Protein AF-A0A3Q9S4V5-F1 (afdb_monomer_lite)

Foldseek 3Di:
DPPDPPDDLVVVVVVVDQAAEDADPDPVSQVVSCVSNDPHYYDYQYDCPPPCVLVRLCVVCVVVVNNVVSVVVVVVVVVVVD

Sequence (82 aa):
MLYKNDIDYETYISMKPDIVMNNSENNSITKVRQQKLGSIPVVVVHDLDTPNFVPYNTFMGKVLRAKQRADKLISFYNNVRK

Radius of gyration: 15.31 Å; chains: 1; bounding box: 42×18×41 Å

Secondary structure (DSSP, 8-state):
--------HHHHHHT--S-EEE--S-HHHHHHHHHHSTTS-EEE-----GGGHHHHHHHHHHHTT-HHHHHHHHHHHHHHT-

Structure (mmCIF, N/CA/C/O backbone):
data_AF-A0A3Q9S4V5-F1
#
_entry.id   AF-A0A3Q9S4V5-F1
#
loop_
_atom_site.group_PDB
_atom_site.id
_atom_site.type_symbol
_atom_site.label_atom_id
_atom_site.label_alt_id
_atom_site.label_comp_id
_atom_site.label_asym_id
_atom_site.label_entity_id
_atom_site.label_seq_id
_atom_site.pdbx_PDB_ins_code
_atom_site.Cartn_x
_atom_site.Cartn_y
_atom_site.Cartn_z
_atom_site.occupancy
_atom_site.B_iso_or_equiv
_atom_site.auth_seq_id
_atom_site.auth_comp_id
_atom_site.auth_asym_id
_atom_site.auth_atom_id
_atom_site.pdbx_PDB_model_num
ATOM 1 N N . MET A 1 1 ? 25.645 5.370 4.807 1.00 38.81 1 MET A N 1
ATOM 2 C CA . MET A 1 1 ? 25.115 4.009 4.571 1.00 38.81 1 MET A CA 1
ATOM 3 C C . MET A 1 1 ? 24.073 4.083 3.467 1.00 38.81 1 MET A C 1
ATOM 5 O O . MET A 1 1 ? 23.066 4.751 3.654 1.00 38.81 1 MET A O 1
ATOM 9 N N . LEU A 1 2 ? 24.335 3.478 2.307 1.00 43.59 2 LEU A N 1
ATOM 10 C CA . LEU A 1 2 ? 23.335 3.310 1.250 1.00 43.59 2 LEU A CA 1
ATOM 11 C C . LEU A 1 2 ? 22.500 2.076 1.607 1.00 43.59 2 LEU A C 1
ATOM 13 O O . LEU A 1 2 ? 23.044 0.978 1.686 1.00 43.59 2 LEU A O 1
ATOM 17 N N . TYR A 1 3 ? 21.209 2.258 1.879 1.00 51.22 3 TYR A N 1
ATOM 18 C CA . TYR A 1 3 ? 20.291 1.143 2.101 1.00 51.22 3 TYR A CA 1
ATOM 19 C C . TYR A 1 3 ? 20.231 0.289 0.831 1.00 51.22 3 TYR A C 1
ATOM 21 O O . TYR A 1 3 ? 19.940 0.796 -0.255 1.00 51.22 3 TYR A O 1
ATOM 29 N N . LYS A 1 4 ? 20.552 -0.998 0.958 1.00 51.75 4 LYS A N 1
ATOM 30 C CA . LYS A 1 4 ? 20.543 -1.947 -0.153 1.00 51.75 4 LYS A CA 1
ATOM 31 C C . LYS A 1 4 ? 19.089 -2.185 -0.585 1.00 51.75 4 LYS A C 1
ATOM 33 O O . LYS A 1 4 ? 18.271 -2.667 0.191 1.00 51.75 4 LYS A O 1
ATOM 38 N N . ASN A 1 5 ? 18.747 -1.773 -1.804 1.00 62.59 5 ASN A N 1
ATOM 39 C CA . ASN A 1 5 ? 17.432 -2.004 -2.406 1.00 62.59 5 ASN A CA 1
ATOM 40 C C . ASN A 1 5 ? 17.396 -3.416 -3.012 1.00 62.59 5 ASN A C 1
ATOM 42 O O . ASN A 1 5 ? 17.612 -3.575 -4.208 1.00 62.59 5 ASN A O 1
ATOM 46 N N . ASP A 1 6 ? 17.148 -4.423 -2.176 1.00 67.94 6 ASP A N 1
ATOM 47 C CA . ASP A 1 6 ? 17.217 -5.856 -2.522 1.00 67.94 6 ASP A CA 1
ATOM 48 C C . ASP A 1 6 ? 15.970 -6.426 -3.237 1.00 67.94 6 ASP A C 1
ATOM 50 O O . ASP A 1 6 ? 15.811 -7.640 -3.322 1.00 67.94 6 ASP A O 1
ATOM 54 N N . ILE A 1 7 ? 15.061 -5.589 -3.746 1.00 75.38 7 ILE A N 1
ATOM 55 C CA . ILE A 1 7 ? 13.878 -6.077 -4.477 1.00 75.38 7 ILE A CA 1
ATOM 56 C C . ILE A 1 7 ? 14.145 -6.180 -5.977 1.00 75.38 7 ILE A C 1
ATOM 58 O O . ILE A 1 7 ? 14.674 -5.257 -6.596 1.00 75.38 7 ILE A O 1
ATOM 62 N N . ASP A 1 8 ? 13.718 -7.301 -6.554 1.00 88.44 8 ASP A N 1
ATOM 63 C CA . ASP A 1 8 ? 13.757 -7.551 -7.990 1.00 88.44 8 ASP A CA 1
ATOM 64 C C . ASP A 1 8 ? 12.580 -6.861 -8.691 1.00 88.44 8 ASP A C 1
ATOM 66 O O . ASP A 1 8 ? 11.473 -7.393 -8.776 1.00 88.44 8 ASP A O 1
ATOM 70 N N . TYR A 1 9 ? 12.828 -5.649 -9.182 1.00 90.81 9 TYR A N 1
ATOM 71 C CA . TYR A 1 9 ? 11.821 -4.832 -9.856 1.00 90.81 9 TYR A CA 1
ATOM 72 C C . TYR A 1 9 ? 11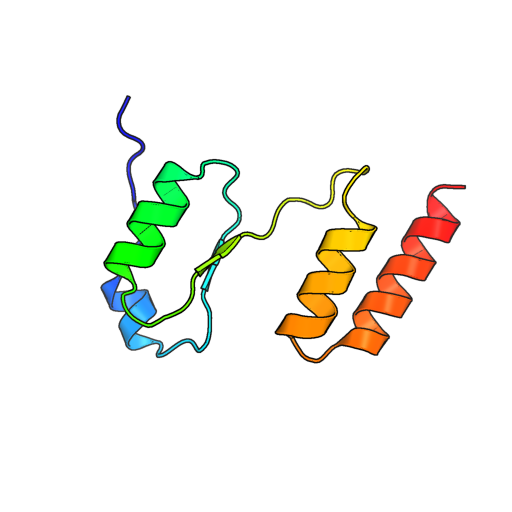.228 -5.500 -11.100 1.00 90.81 9 TYR A C 1
ATOM 74 O O . TYR A 1 9 ? 10.037 -5.318 -11.349 1.00 90.81 9 TYR A O 1
ATOM 82 N N . GLU A 1 10 ? 12.005 -6.292 -11.843 1.00 92.44 10 GLU A N 1
ATOM 83 C CA . GLU A 1 10 ? 11.520 -6.961 -13.057 1.00 92.44 10 GLU A CA 1
ATOM 84 C C . GLU A 1 10 ? 10.477 -8.021 -12.711 1.00 92.44 10 GLU A C 1
ATOM 86 O O . GLU A 1 10 ? 9.443 -8.120 -13.375 1.00 92.44 10 GLU A O 1
ATOM 91 N N . THR A 1 11 ? 10.675 -8.741 -11.603 1.00 92.38 11 THR A N 1
ATOM 92 C CA . THR A 1 11 ? 9.661 -9.659 -11.078 1.00 92.38 11 THR A CA 1
ATOM 93 C C . THR A 1 11 ? 8.360 -8.915 -10.763 1.00 92.38 11 THR A C 1
ATOM 95 O O . THR A 1 11 ? 7.303 -9.318 -11.251 1.00 92.38 11 THR A O 1
ATOM 98 N N . TYR A 1 12 ? 8.406 -7.788 -10.041 1.00 90.75 12 TYR A N 1
ATOM 99 C CA . TYR A 1 12 ? 7.196 -7.000 -9.753 1.00 90.75 12 TYR A CA 1
ATOM 100 C C . TYR A 1 12 ? 6.524 -6.478 -11.026 1.00 90.75 12 TYR A C 1
ATOM 102 O O . TYR A 1 12 ? 5.305 -6.557 -11.141 1.00 90.75 12 TYR A O 1
ATOM 110 N N . ILE A 1 13 ? 7.292 -5.978 -11.994 1.00 94.50 13 ILE A N 1
ATOM 111 C CA . ILE A 1 13 ? 6.754 -5.494 -13.273 1.00 94.50 13 ILE A CA 1
ATOM 112 C C . ILE A 1 13 ? 6.084 -6.642 -14.040 1.00 94.50 13 ILE A C 1
ATOM 114 O O . ILE A 1 13 ? 4.979 -6.474 -14.560 1.00 94.50 13 ILE A O 1
ATOM 118 N N . SER A 1 14 ? 6.699 -7.828 -14.058 1.00 95.94 14 SER A N 1
ATOM 119 C CA . SER A 1 14 ? 6.171 -9.009 -14.753 1.00 95.94 14 SER A CA 1
ATOM 120 C C . SER A 1 14 ? 4.828 -9.491 -14.194 1.00 95.94 14 SER A C 1
ATOM 122 O O . SER A 1 14 ? 3.993 -9.994 -14.949 1.00 95.94 14 SER A O 1
ATOM 124 N N . MET A 1 15 ? 4.578 -9.268 -12.898 1.00 95.88 15 MET A N 1
ATOM 125 C CA . MET A 1 15 ? 3.305 -9.577 -12.241 1.00 95.88 15 MET A CA 1
ATOM 126 C C . MET A 1 15 ? 2.168 -8.630 -12.650 1.00 95.88 15 MET A C 1
ATOM 128 O O . MET A 1 15 ? 1.013 -8.915 -12.341 1.00 95.88 15 MET A O 1
ATOM 132 N N . LYS A 1 16 ? 2.479 -7.517 -13.331 1.00 95.44 16 LYS A N 1
ATOM 133 C CA . LYS A 1 16 ? 1.525 -6.476 -13.753 1.00 95.44 16 LYS A CA 1
ATOM 134 C C . LYS A 1 16 ? 0.601 -5.992 -12.617 1.00 95.44 16 LYS A C 1
ATOM 136 O O . LYS A 1 16 ? -0.618 -5.997 -12.789 1.00 95.44 16 LYS A O 1
ATOM 141 N N . PRO A 1 17 ? 1.138 -5.594 -11.450 1.00 94.44 17 PRO A N 1
ATOM 142 C CA . PRO A 1 17 ? 0.319 -5.113 -10.351 1.00 94.44 17 PRO A CA 1
ATOM 143 C C . PRO A 1 17 ? -0.299 -3.753 -10.684 1.00 94.44 17 PRO A C 1
ATOM 145 O O . PRO A 1 17 ? 0.359 -2.880 -11.249 1.00 94.44 17 PRO A O 1
ATOM 148 N N . ASP A 1 18 ? -1.530 -3.536 -10.228 1.00 94.62 18 ASP A N 1
ATOM 149 C CA . ASP A 1 18 ? -2.149 -2.206 -10.249 1.00 94.62 18 ASP A CA 1
ATOM 150 C C . ASP A 1 18 ? -1.494 -1.248 -9.239 1.00 94.62 18 ASP A C 1
ATOM 152 O O . ASP A 1 18 ? -1.555 -0.031 -9.397 1.00 94.62 18 ASP A O 1
ATOM 156 N N . ILE A 1 19 ? -0.896 -1.789 -8.170 1.00 92.44 19 ILE A N 1
ATOM 157 C CA . ILE A 1 19 ? -0.292 -1.044 -7.060 1.00 92.44 19 ILE A CA 1
ATOM 158 C C . ILE A 1 19 ? 0.725 -1.911 -6.310 1.00 92.44 19 ILE A C 1
ATOM 160 O O . ILE A 1 19 ? 0.506 -3.106 -6.108 1.00 92.44 19 ILE A O 1
ATOM 164 N N . VAL A 1 20 ? 1.812 -1.303 -5.834 1.00 91.50 20 VAL A N 1
ATOM 165 C CA . VAL A 1 20 ? 2.758 -1.928 -4.897 1.00 91.50 20 VAL A CA 1
ATOM 166 C C . VAL A 1 20 ? 2.618 -1.269 -3.530 1.00 91.50 20 VAL A C 1
ATOM 168 O O . VAL A 1 20 ? 2.797 -0.059 -3.387 1.00 91.50 20 VAL A O 1
ATOM 171 N N . MET A 1 21 ? 2.309 -2.072 -2.513 1.00 87.88 21 MET A N 1
ATOM 172 C CA . MET A 1 21 ? 2.249 -1.616 -1.124 1.00 87.88 21 MET A CA 1
ATOM 173 C C . MET A 1 21 ? 3.606 -1.786 -0.458 1.00 87.88 21 MET A C 1
ATOM 175 O O . MET A 1 21 ? 4.227 -2.844 -0.541 1.00 87.88 21 MET A O 1
ATOM 179 N N . ASN A 1 22 ? 4.059 -0.730 0.202 1.00 83.69 22 ASN A N 1
ATOM 180 C CA . ASN A 1 22 ? 5.392 -0.641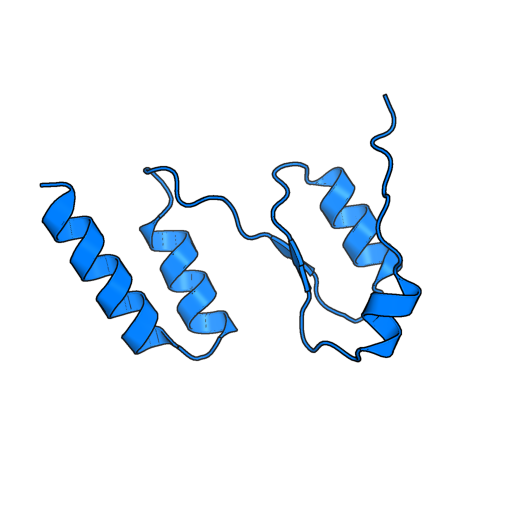 0.758 1.00 83.69 22 ASN A CA 1
ATOM 181 C C . ASN A 1 22 ? 5.341 -0.282 2.247 1.00 83.69 22 ASN A C 1
ATOM 183 O O . ASN A 1 22 ? 4.935 0.826 2.583 1.00 83.69 22 ASN A O 1
ATOM 187 N N . ASN A 1 23 ? 5.820 -1.169 3.120 1.00 77.44 23 ASN A N 1
ATOM 188 C CA . ASN A 1 23 ? 6.068 -0.823 4.519 1.00 77.44 23 ASN A CA 1
ATOM 189 C C . ASN A 1 23 ? 7.481 -0.240 4.661 1.00 77.44 23 ASN A C 1
ATOM 191 O O . ASN A 1 23 ? 8.460 -0.967 4.819 1.00 77.44 23 ASN A O 1
ATOM 195 N N . SER A 1 24 ? 7.613 1.075 4.482 1.00 70.50 24 SER A N 1
ATOM 196 C CA . SER A 1 24 ? 8.885 1.791 4.622 1.00 70.50 24 SER A CA 1
ATOM 197 C C . SER A 1 24 ? 8.642 3.168 5.205 1.00 70.50 24 SER A C 1
ATOM 199 O O . SER A 1 24 ? 8.022 4.016 4.566 1.00 70.50 24 SER A O 1
ATOM 201 N N . GLU A 1 25 ? 9.238 3.435 6.360 1.00 67.56 25 GLU A N 1
ATOM 202 C CA . GLU A 1 25 ? 9.257 4.772 6.961 1.00 67.56 25 GLU A CA 1
ATOM 203 C C . GLU A 1 25 ? 10.256 5.715 6.271 1.00 67.56 25 GLU A C 1
ATOM 205 O O . GLU A 1 25 ? 10.247 6.927 6.479 1.00 67.56 25 GLU A O 1
ATOM 210 N N . ASN A 1 26 ? 11.116 5.178 5.400 1.00 79.38 26 ASN A N 1
ATOM 211 C CA . ASN A 1 26 ? 12.131 5.950 4.701 1.00 79.38 26 ASN A CA 1
ATOM 212 C C . ASN A 1 26 ? 11.616 6.464 3.344 1.00 79.38 26 ASN A C 1
ATOM 214 O O . ASN A 1 26 ? 11.451 5.700 2.385 1.00 79.38 26 ASN A O 1
ATOM 218 N N . ASN A 1 27 ? 11.430 7.784 3.245 1.00 81.06 27 ASN A N 1
ATOM 219 C CA . ASN A 1 27 ? 10.989 8.474 2.028 1.00 81.06 27 ASN A CA 1
ATOM 220 C C . ASN A 1 27 ? 11.923 8.263 0.820 1.00 81.06 27 ASN A C 1
ATOM 222 O O . ASN A 1 27 ? 11.466 8.219 -0.323 1.00 81.06 27 ASN A O 1
ATOM 226 N N . SER A 1 28 ? 13.223 8.100 1.058 1.00 86.00 28 SER A N 1
ATOM 227 C CA . SER A 1 28 ? 14.243 7.987 0.019 1.00 86.00 28 SER A CA 1
ATOM 228 C C . SER A 1 28 ? 14.166 6.622 -0.651 1.00 86.00 28 SER A C 1
ATOM 230 O O . SER A 1 28 ? 14.246 6.532 -1.875 1.00 86.00 28 SER A O 1
ATOM 232 N N . ILE A 1 29 ? 13.911 5.569 0.131 1.00 84.31 29 ILE A N 1
ATOM 233 C CA . ILE A 1 29 ? 13.671 4.221 -0.394 1.00 84.31 29 ILE A CA 1
ATOM 234 C C . ILE A 1 29 ? 12.401 4.215 -1.247 1.00 84.31 29 ILE A C 1
ATOM 236 O O . ILE A 1 29 ? 12.441 3.772 -2.394 1.00 84.31 29 ILE A O 1
ATOM 240 N N . THR A 1 30 ? 11.297 4.772 -0.741 1.00 86.75 30 THR A N 1
ATOM 241 C CA . THR A 1 30 ? 10.038 4.872 -1.499 1.00 86.75 30 THR A CA 1
ATOM 242 C C . THR A 1 30 ? 10.226 5.624 -2.816 1.00 86.75 30 THR A C 1
ATOM 244 O O . THR A 1 30 ? 9.720 5.182 -3.845 1.00 86.75 30 THR A O 1
ATOM 247 N N . LYS A 1 31 ? 11.004 6.714 -2.824 1.00 88.62 31 LYS A N 1
ATOM 248 C CA . LYS A 1 31 ? 11.292 7.473 -4.047 1.00 88.62 31 LYS A CA 1
ATOM 249 C C . LYS A 1 31 ? 12.055 6.641 -5.079 1.00 88.62 31 LYS A C 1
ATOM 251 O O . LYS A 1 31 ? 11.677 6.652 -6.248 1.00 88.62 31 LYS A O 1
ATOM 256 N N . VAL A 1 32 ? 13.080 5.891 -4.663 1.00 90.31 32 VAL A N 1
ATOM 257 C CA . VAL A 1 32 ? 13.807 4.990 -5.578 1.00 90.31 32 VAL A CA 1
ATOM 258 C C . VAL A 1 32 ? 12.881 3.897 -6.111 1.00 90.31 32 VAL A C 1
ATOM 260 O O . VAL A 1 32 ? 12.901 3.613 -7.306 1.00 90.31 32 VAL A O 1
ATOM 263 N N . ARG A 1 33 ? 12.027 3.321 -5.257 1.00 89.75 33 ARG A N 1
ATOM 264 C CA . ARG A 1 33 ? 11.050 2.301 -5.666 1.00 89.75 33 ARG A CA 1
ATOM 265 C C . ARG A 1 33 ? 10.071 2.840 -6.700 1.00 89.75 33 ARG A C 1
ATOM 267 O O . ARG A 1 33 ? 9.889 2.203 -7.729 1.00 89.75 33 ARG A O 1
ATOM 274 N N . GLN A 1 34 ? 9.517 4.032 -6.475 1.00 92.44 34 GLN A N 1
ATOM 275 C CA . GLN A 1 34 ? 8.624 4.674 -7.439 1.00 92.44 34 GLN A CA 1
ATOM 276 C C . GLN A 1 34 ? 9.326 4.947 -8.774 1.00 92.44 34 GLN A C 1
ATOM 278 O O . GLN A 1 34 ? 8.735 4.738 -9.827 1.00 92.44 34 GLN A O 1
ATOM 283 N N . GLN A 1 35 ? 10.591 5.377 -8.749 1.00 93.44 35 GLN A N 1
ATOM 284 C CA . GLN A 1 35 ? 11.369 5.585 -9.974 1.00 93.44 35 GLN A CA 1
ATOM 285 C C . GLN A 1 35 ? 11.617 4.279 -10.738 1.00 93.44 35 GLN A C 1
ATOM 287 O O . GLN A 1 35 ? 11.553 4.271 -11.963 1.00 93.44 35 GLN A O 1
ATOM 292 N N . LYS A 1 36 ? 11.901 3.179 -10.033 1.00 93.12 36 LYS A N 1
ATOM 293 C CA . LYS A 1 36 ? 12.208 1.875 -10.640 1.00 93.12 36 LYS A CA 1
ATOM 294 C C . LYS A 1 36 ? 10.973 1.131 -11.148 1.00 93.12 36 LYS A C 1
ATOM 296 O O . LYS A 1 36 ? 11.056 0.485 -12.181 1.00 93.12 36 LYS A O 1
ATOM 301 N N . LEU A 1 37 ? 9.842 1.249 -10.455 1.00 93.12 37 LEU A N 1
ATOM 302 C CA . LEU A 1 37 ? 8.565 0.636 -10.841 1.00 93.12 37 LEU A CA 1
ATOM 303 C C . LEU A 1 37 ? 7.807 1.437 -11.918 1.00 93.12 37 LEU A C 1
ATOM 305 O O . LEU A 1 37 ? 6.769 0.996 -12.411 1.00 93.12 37 LEU A O 1
ATOM 309 N N . GLY A 1 38 ? 8.331 2.603 -12.309 1.00 93.38 38 GLY A N 1
ATOM 310 C CA . GLY A 1 38 ? 7.800 3.407 -13.403 1.00 93.38 38 GLY A CA 1
ATOM 311 C C . GLY A 1 38 ? 6.367 3.865 -13.141 1.00 93.38 38 GLY A C 1
ATOM 312 O O . GLY A 1 38 ? 6.102 4.577 -12.173 1.00 93.38 38 GLY A O 1
ATOM 313 N N . SER A 1 39 ? 5.443 3.474 -14.022 1.00 94.62 39 SER A N 1
ATOM 314 C CA . SER A 1 39 ? 4.026 3.842 -13.932 1.00 94.62 39 SER A CA 1
ATOM 315 C C . SER A 1 39 ? 3.244 3.057 -12.881 1.00 94.62 39 SER A C 1
ATOM 317 O O . SER A 1 39 ? 2.107 3.426 -12.592 1.00 94.62 39 SER A O 1
ATOM 319 N N . ILE A 1 40 ? 3.811 1.984 -12.319 1.00 95.50 40 ILE A N 1
ATOM 320 C CA . ILE A 1 40 ? 3.167 1.233 -11.240 1.00 95.50 40 ILE A CA 1
ATOM 321 C C . ILE A 1 40 ? 3.233 2.095 -9.967 1.00 95.50 40 ILE A C 1
ATOM 323 O O . ILE A 1 40 ? 4.330 2.443 -9.512 1.00 95.50 40 ILE A O 1
ATOM 327 N N . PRO A 1 41 ? 2.088 2.475 -9.375 1.00 93.44 41 PRO A N 1
ATOM 328 C CA . PRO A 1 41 ? 2.075 3.329 -8.200 1.00 93.44 41 PRO A CA 1
ATOM 329 C C . PRO A 1 41 ? 2.600 2.579 -6.974 1.00 93.44 41 PRO A C 1
ATOM 331 O O . PRO A 1 41 ? 2.205 1.444 -6.693 1.00 93.44 41 PRO A O 1
ATOM 334 N N . VAL A 1 42 ? 3.464 3.247 -6.211 1.00 91.88 42 VAL A N 1
ATOM 335 C CA . VAL A 1 42 ? 3.973 2.768 -4.925 1.00 91.88 42 VAL A CA 1
ATOM 336 C C . VAL A 1 42 ? 3.276 3.524 -3.808 1.00 91.88 42 VAL A C 1
ATOM 338 O O . VAL A 1 42 ? 3.376 4.746 -3.703 1.00 91.88 42 VAL A O 1
ATOM 341 N N . VAL A 1 43 ? 2.591 2.790 -2.940 1.00 88.56 43 VAL A N 1
ATOM 342 C CA . VAL A 1 43 ? 1.858 3.351 -1.808 1.00 88.56 43 VAL A CA 1
ATOM 343 C C . VAL A 1 43 ? 2.496 2.893 -0.511 1.00 88.56 43 VAL A C 1
ATOM 345 O O . VAL A 1 43 ? 2.664 1.697 -0.276 1.00 88.56 43 VAL A O 1
ATOM 348 N N . VAL A 1 44 ? 2.854 3.856 0.336 1.00 85.12 44 VAL A N 1
ATOM 349 C CA . VAL A 1 44 ? 3.408 3.567 1.658 1.00 85.12 44 VAL A CA 1
ATOM 350 C C . VAL A 1 44 ? 2.279 3.215 2.616 1.00 85.12 44 VAL A C 1
ATOM 352 O O . VAL A 1 44 ? 1.296 3.947 2.726 1.00 85.12 44 VAL A O 1
ATOM 355 N N . VAL A 1 45 ? 2.436 2.092 3.305 1.00 79.56 45 VAL A N 1
ATOM 356 C CA . VAL A 1 45 ? 1.545 1.636 4.369 1.00 79.56 45 VAL A CA 1
ATOM 357 C C . VAL A 1 45 ? 2.403 1.494 5.613 1.00 79.56 45 VAL A C 1
ATOM 359 O O . VAL A 1 45 ? 3.403 0.793 5.570 1.00 79.56 45 VAL A O 1
ATOM 362 N N . HIS A 1 46 ? 2.048 2.183 6.691 1.00 74.62 46 HIS A N 1
ATOM 363 C CA . HIS A 1 46 ? 2.793 2.103 7.945 1.00 74.62 46 HIS A CA 1
ATOM 364 C C . HIS A 1 46 ? 2.148 1.094 8.890 1.00 74.62 46 HIS A C 1
ATOM 366 O O . HIS A 1 46 ? 0.939 0.840 8.807 1.00 74.62 46 HIS A O 1
ATOM 372 N N . ASP A 1 47 ? 2.953 0.566 9.809 1.00 67.69 47 ASP A N 1
ATOM 373 C CA . ASP A 1 47 ? 2.457 -0.311 10.856 1.00 67.69 47 ASP A CA 1
ATOM 374 C C . ASP A 1 47 ? 1.423 0.389 11.746 1.00 67.69 47 ASP A C 1
ATOM 376 O O . ASP A 1 47 ? 1.388 1.609 11.930 1.00 67.69 47 ASP A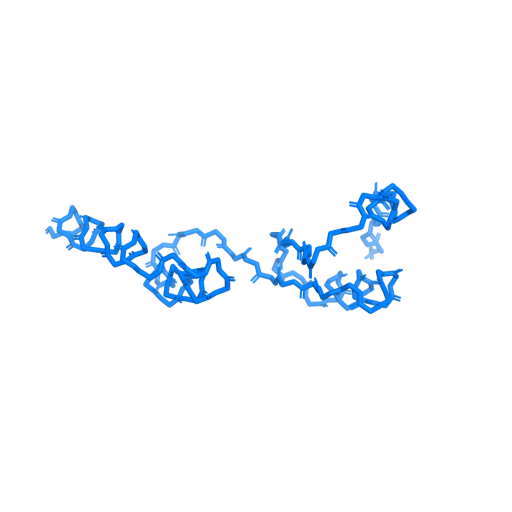 O 1
ATOM 380 N N . LEU A 1 48 ? 0.516 -0.435 12.263 1.00 61.78 48 LEU A N 1
ATOM 381 C CA . LEU A 1 48 ? -0.713 -0.042 12.946 1.00 61.78 48 LEU A CA 1
ATOM 382 C C . LEU A 1 48 ? -0.497 0.409 14.397 1.00 61.78 48 LEU A C 1
ATOM 384 O O . LEU A 1 48 ? -1.472 0.492 15.162 1.00 61.78 48 LEU A O 1
ATOM 388 N N . ASP A 1 49 ? 0.748 0.712 14.768 1.00 64.56 49 ASP A N 1
ATOM 389 C CA . ASP A 1 49 ? 1.095 1.166 16.102 1.00 64.56 49 ASP A CA 1
ATOM 390 C C . ASP A 1 49 ? 0.450 2.537 16.354 1.00 64.56 49 ASP A C 1
ATOM 392 O O . ASP A 1 49 ? 0.772 3.586 15.799 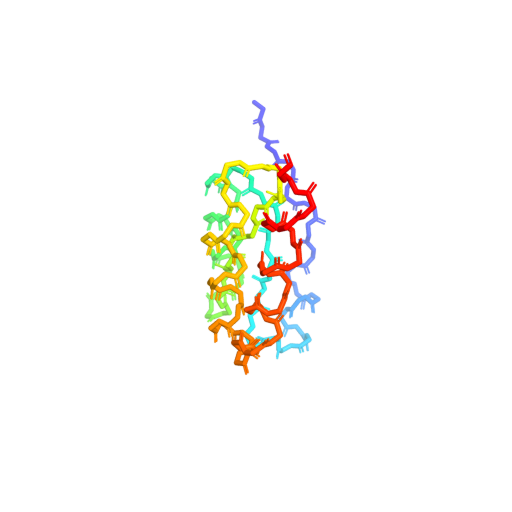1.00 64.56 49 ASP A O 1
ATOM 396 N N . THR A 1 50 ? -0.639 2.382 17.100 1.00 64.62 50 THR A N 1
ATOM 397 C CA . THR A 1 50 ? -1.491 3.235 17.924 1.00 64.62 50 THR A CA 1
ATOM 398 C C . THR A 1 50 ? -1.958 4.627 17.482 1.00 64.62 50 THR A C 1
ATOM 400 O O . THR A 1 50 ? -3.180 4.733 17.342 1.00 64.62 50 THR A O 1
ATOM 403 N N . PRO A 1 51 ? -1.164 5.691 17.257 1.00 68.44 51 PRO A N 1
ATOM 404 C CA . PRO A 1 51 ? -1.731 6.996 16.871 1.00 68.44 51 PRO A CA 1
ATOM 405 C C . PRO A 1 51 ? -2.415 7.036 15.494 1.00 68.44 51 PRO A C 1
ATOM 407 O O . PRO A 1 51 ? -3.444 7.690 15.337 1.00 68.44 51 PRO A O 1
ATOM 410 N N . ASN A 1 52 ? -1.896 6.317 14.496 1.00 75.69 52 ASN A N 1
ATOM 411 C CA . ASN A 1 52 ? -2.324 6.488 13.097 1.00 75.69 52 ASN A CA 1
ATOM 412 C C . ASN A 1 52 ? -3.185 5.336 12.552 1.00 75.69 52 ASN A C 1
ATOM 414 O O . ASN A 1 52 ? -3.484 5.268 11.359 1.00 75.69 52 ASN A O 1
ATOM 418 N N . PHE A 1 53 ? -3.645 4.444 13.428 1.00 83.56 53 PHE A N 1
ATOM 419 C CA . PHE A 1 53 ? -4.448 3.283 13.050 1.00 83.56 53 PHE A CA 1
ATOM 420 C C . PHE A 1 53 ? -5.713 3.660 12.250 1.00 83.56 53 PHE A C 1
ATOM 422 O O . PHE A 1 53 ? -5.983 3.078 11.198 1.00 83.56 53 PHE A O 1
ATOM 429 N N . VAL A 1 54 ? -6.479 4.654 12.712 1.00 87.81 54 VAL A N 1
ATOM 430 C CA . VAL A 1 54 ? -7.711 5.107 12.039 1.00 87.81 54 VAL A CA 1
ATOM 431 C C . VAL A 1 54 ? -7.435 5.708 10.651 1.00 87.81 54 VAL A C 1
ATOM 433 O O . VAL A 1 54 ? -8.059 5.247 9.687 1.00 87.81 54 VAL A O 1
ATOM 436 N N . PRO A 1 55 ? -6.528 6.698 10.487 1.00 88.06 55 PRO A N 1
ATOM 437 C CA . PRO A 1 55 ? -6.262 7.271 9.169 1.00 88.06 55 PRO A CA 1
ATOM 438 C C . PRO A 1 55 ? -5.707 6.243 8.173 1.00 88.06 55 PRO A C 1
ATOM 440 O O . PRO A 1 55 ? -6.174 6.221 7.031 1.00 88.06 55 PRO A O 1
ATOM 443 N N . TYR A 1 56 ? -4.810 5.338 8.586 1.00 86.38 56 TYR A N 1
ATOM 444 C CA . TYR A 1 56 ? -4.278 4.310 7.682 1.00 86.38 56 TYR A CA 1
ATOM 445 C C . TYR A 1 56 ? -5.344 3.323 7.218 1.00 86.38 56 TYR A C 1
ATOM 447 O O . TYR A 1 56 ? -5.486 3.096 6.016 1.00 86.38 56 TYR A O 1
ATOM 455 N N . ASN A 1 57 ? -6.158 2.790 8.129 1.00 89.00 57 ASN A N 1
ATOM 456 C CA . ASN A 1 57 ? -7.227 1.867 7.742 1.00 89.00 57 ASN A CA 1
ATOM 457 C C . ASN A 1 57 ? -8.295 2.549 6.880 1.00 89.00 57 ASN A C 1
ATOM 459 O O . ASN A 1 57 ? -8.817 1.938 5.947 1.00 89.00 57 ASN A O 1
ATOM 463 N N . THR A 1 58 ? -8.572 3.835 7.114 1.00 91.25 58 THR A N 1
ATOM 464 C CA . THR A 1 58 ? -9.475 4.619 6.257 1.00 91.25 58 THR A CA 1
ATOM 465 C C . THR A 1 58 ? -8.923 4.746 4.839 1.00 91.25 58 THR A C 1
ATOM 467 O O . THR A 1 58 ? -9.654 4.553 3.864 1.00 91.25 58 THR A O 1
ATOM 470 N N . PHE A 1 59 ? -7.635 5.064 4.708 1.00 89.62 59 PHE A N 1
ATOM 471 C CA . PHE A 1 59 ? -6.958 5.156 3.418 1.00 89.62 59 PHE A CA 1
ATOM 472 C C . PHE A 1 59 ? -6.953 3.806 2.685 1.00 89.62 59 PHE A C 1
ATOM 474 O O . PHE A 1 59 ? -7.391 3.738 1.534 1.00 89.62 59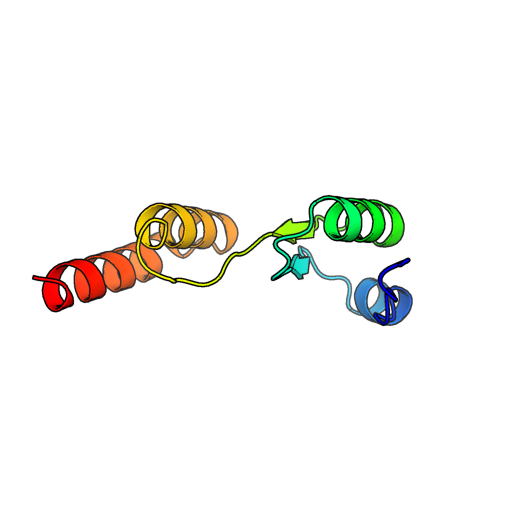 PHE A O 1
ATOM 481 N N . MET A 1 60 ? -6.582 2.720 3.366 1.00 89.75 60 MET A N 1
ATOM 482 C CA . MET A 1 60 ? -6.599 1.371 2.791 1.00 89.75 60 MET A CA 1
ATOM 483 C C . MET A 1 60 ? -8.003 0.935 2.368 1.00 89.75 60 MET A C 1
ATOM 485 O O . MET A 1 60 ? -8.172 0.352 1.297 1.00 89.75 60 MET A O 1
ATOM 489 N N . GLY A 1 61 ? -9.033 1.291 3.141 1.00 93.44 61 GLY A N 1
ATOM 490 C CA . GLY A 1 61 ? -10.429 1.074 2.768 1.00 93.44 61 GLY A CA 1
ATOM 491 C C . GLY A 1 61 ? -10.821 1.761 1.456 1.00 93.44 61 GLY A C 1
ATOM 492 O O . GLY A 1 61 ? -11.632 1.213 0.709 1.00 93.44 61 GLY A O 1
ATOM 493 N N . LYS A 1 62 ? -10.234 2.922 1.135 1.00 92.75 62 LYS A N 1
ATOM 494 C CA . LYS A 1 62 ? -10.444 3.607 -0.152 1.00 92.75 62 LYS A CA 1
ATOM 495 C C . LYS A 1 62 ? -9.672 2.928 -1.283 1.00 92.75 62 LYS A C 1
ATOM 497 O O . LYS A 1 62 ? -10.285 2.591 -2.293 1.00 92.75 62 LYS A O 1
ATOM 502 N N . VAL A 1 63 ? -8.370 2.686 -1.097 1.00 91.31 63 VAL A N 1
ATOM 503 C CA . VAL A 1 63 ? -7.488 2.057 -2.103 1.00 91.31 63 VAL A CA 1
ATOM 504 C C . VAL A 1 63 ? -8.028 0.695 -2.538 1.00 91.31 63 VAL A C 1
ATOM 506 O O . VAL A 1 63 ? -8.141 0.420 -3.728 1.00 91.31 63 VAL A O 1
ATOM 509 N N . LEU A 1 64 ? -8.439 -0.129 -1.574 1.00 91.94 64 LEU A N 1
ATOM 510 C CA . LEU A 1 64 ? -8.940 -1.483 -1.811 1.00 91.94 64 LEU A CA 1
ATOM 511 C C . LEU A 1 64 ? -10.445 -1.544 -2.103 1.00 91.94 64 LEU A C 1
ATOM 513 O O . LEU A 1 64 ? -11.003 -2.636 -2.196 1.00 91.94 64 LEU A O 1
ATOM 517 N N . ARG A 1 65 ? -11.133 -0.394 -2.192 1.00 94.88 65 ARG A N 1
ATOM 518 C CA . ARG A 1 65 ? -12.603 -0.312 -2.321 1.00 94.88 65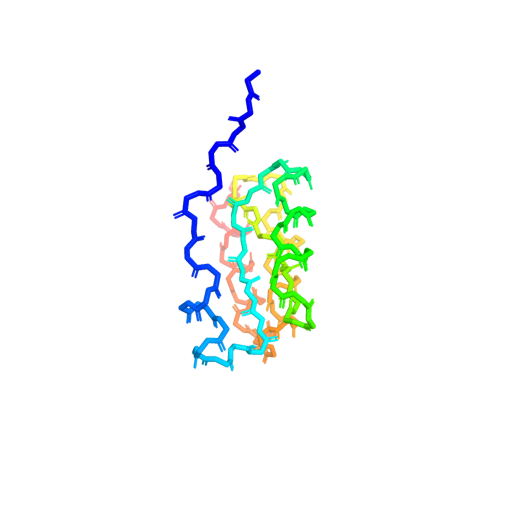 ARG A CA 1
ATOM 519 C C . ARG A 1 65 ? -13.343 -1.136 -1.252 1.00 94.88 65 ARG A C 1
ATOM 521 O O . ARG A 1 65 ? -14.417 -1.682 -1.486 1.00 94.88 65 ARG A O 1
ATOM 528 N N . ALA A 1 66 ? -12.773 -1.205 -0.053 1.00 96.31 66 ALA A N 1
ATOM 529 C CA . ALA A 1 66 ? -13.199 -2.052 1.057 1.00 96.31 66 ALA A CA 1
ATOM 530 C C . ALA A 1 66 ? -13.665 -1.236 2.276 1.00 96.31 66 ALA A C 1
ATOM 532 O O . ALA A 1 66 ? -13.490 -1.668 3.417 1.00 96.31 66 ALA A O 1
ATOM 533 N N . LYS A 1 67 ? -14.272 -0.061 2.052 1.00 96.75 67 LYS A N 1
ATOM 534 C CA . LYS A 1 67 ? -14.649 0.890 3.114 1.00 96.75 67 LYS A CA 1
ATOM 535 C C . LYS A 1 67 ? -15.396 0.228 4.280 1.00 96.75 67 LYS A C 1
ATOM 537 O O . LYS A 1 67 ? -14.992 0.398 5.419 1.00 96.75 67 LYS A O 1
ATOM 542 N N . GLN A 1 68 ? -16.417 -0.588 4.009 1.00 97.06 68 GLN A N 1
ATOM 543 C CA . GLN A 1 68 ? -17.193 -1.251 5.069 1.00 97.06 68 GLN A CA 1
ATOM 544 C C . GLN A 1 68 ? -16.347 -2.188 5.945 1.00 97.06 68 GLN A C 1
ATOM 546 O O . GLN A 1 68 ? -16.597 -2.311 7.142 1.00 97.06 68 GLN A O 1
ATOM 551 N N . ARG A 1 69 ? -15.352 -2.872 5.363 1.00 96.75 69 ARG A N 1
ATOM 552 C CA . ARG A 1 69 ? -14.448 -3.754 6.118 1.00 96.75 69 ARG A CA 1
ATOM 553 C C . ARG A 1 69 ? -13.474 -2.934 6.961 1.00 96.75 69 ARG A C 1
ATOM 555 O O . ARG A 1 69 ? -13.274 -3.263 8.125 1.00 96.75 69 ARG A O 1
ATOM 562 N N . ALA A 1 70 ? -12.939 -1.851 6.397 1.00 94.81 70 ALA A N 1
ATOM 563 C CA . ALA A 1 70 ? -12.104 -0.907 7.131 1.00 94.81 70 ALA A CA 1
ATOM 564 C C . ALA A 1 70 ? -12.863 -0.267 8.305 1.00 94.81 70 ALA A C 1
ATOM 566 O O . ALA A 1 70 ? -12.342 -0.240 9.415 1.00 94.81 70 ALA A O 1
ATOM 567 N N . ASP A 1 71 ? -14.112 0.162 8.096 1.00 95.62 71 ASP A N 1
ATOM 568 C CA . ASP A 1 71 ? -14.957 0.737 9.148 1.00 95.62 71 ASP A CA 1
ATOM 569 C C . ASP A 1 71 ? -15.177 -0.269 10.295 1.00 95.62 71 ASP A C 1
ATOM 571 O O . ASP A 1 71 ? -15.003 0.081 11.460 1.00 95.62 71 ASP A O 1
ATOM 575 N N . LYS A 1 72 ? -15.482 -1.540 9.982 1.00 95.38 72 LYS A N 1
ATOM 576 C CA . LYS A 1 72 ? -15.631 -2.606 10.994 1.00 95.38 72 LYS A CA 1
ATOM 577 C C . LYS A 1 72 ? -14.354 -2.817 11.809 1.00 95.38 72 LYS A C 1
ATOM 579 O O . LYS A 1 72 ? -14.426 -2.931 13.031 1.00 95.38 72 LYS A O 1
ATOM 584 N N . LEU A 1 73 ? -13.200 -2.856 11.141 1.00 91.62 73 LEU A N 1
ATOM 585 C CA . LEU A 1 73 ? -11.896 -2.996 11.790 1.00 91.62 73 LEU A CA 1
ATOM 586 C C . LEU A 1 73 ? -11.606 -1.800 12.709 1.00 91.62 73 LEU A C 1
ATOM 588 O O . LEU A 1 73 ? -11.189 -1.984 13.851 1.00 91.62 73 LEU A O 1
ATOM 592 N N . ILE A 1 74 ? -11.900 -0.585 12.239 1.00 91.38 74 ILE A N 1
ATOM 593 C CA . ILE A 1 74 ? -11.749 0.647 13.017 1.00 91.38 74 ILE A CA 1
ATOM 594 C C . ILE A 1 74 ? -12.624 0.618 14.273 1.00 91.38 74 ILE A C 1
ATOM 596 O O . ILE A 1 74 ? -12.134 0.871 15.375 1.00 91.38 74 ILE A O 1
ATOM 600 N N . SER A 1 75 ? -13.903 0.270 14.125 1.00 92.56 75 SER A N 1
ATOM 601 C CA . SER A 1 75 ? -14.840 0.176 15.246 1.00 92.56 75 SER A CA 1
ATOM 602 C C . SER A 1 75 ? -14.413 -0.865 16.279 1.00 92.56 75 SER A C 1
ATOM 604 O O . SER A 1 75 ? -14.498 -0.589 17.473 1.00 92.56 75 SER A O 1
ATOM 606 N N . PHE A 1 76 ? -13.931 -2.033 15.845 1.00 90.62 76 PHE A N 1
ATOM 607 C CA . PHE A 1 76 ? -13.444 -3.070 16.757 1.00 90.62 76 PHE A CA 1
ATOM 608 C C . PHE A 1 76 ? -12.293 -2.555 17.632 1.00 90.62 76 PHE A C 1
ATOM 610 O O . PHE A 1 76 ? -12.391 -2.580 18.857 1.00 90.62 76 PHE A O 1
ATOM 617 N N . TYR A 1 77 ? -11.238 -2.009 17.023 1.00 85.50 77 TYR A N 1
ATOM 618 C CA . TYR A 1 77 ? -10.066 -1.533 17.766 1.00 85.50 77 TYR A CA 1
ATOM 619 C C . TYR A 1 77 ? -10.362 -0.320 18.657 1.00 85.50 77 TYR A C 1
ATOM 621 O O . TYR A 1 77 ? -9.808 -0.227 19.751 1.00 85.50 77 TYR A O 1
ATOM 629 N N . ASN A 1 78 ? -11.260 0.579 18.245 1.00 85.12 78 ASN A N 1
ATOM 630 C CA . ASN A 1 78 ? -11.694 1.699 19.088 1.00 85.12 78 ASN A CA 1
ATOM 631 C C . ASN A 1 78 ? -12.497 1.250 20.318 1.00 85.12 78 ASN A C 1
ATOM 633 O O . ASN A 1 78 ? -12.534 1.973 21.309 1.00 85.12 78 ASN A O 1
ATOM 637 N N . ASN A 1 79 ? -13.144 0.082 20.263 1.00 84.94 79 ASN A N 1
ATOM 638 C CA . ASN A 1 79 ? -13.867 -0.483 21.400 1.00 84.94 79 ASN A CA 1
ATOM 639 C C . ASN A 1 79 ? -12.963 -1.305 22.330 1.00 84.94 79 ASN A C 1
ATOM 641 O O . ASN A 1 79 ? -13.229 -1.335 23.523 1.00 84.94 79 ASN A O 1
ATOM 645 N N . VAL A 1 80 ? -11.908 -1.943 21.807 1.00 77.62 80 VAL A N 1
ATOM 646 C CA . VAL A 1 80 ? -10.938 -2.715 22.613 1.00 77.62 80 VAL A CA 1
ATOM 647 C C . VAL A 1 80 ? -9.920 -1.815 23.326 1.00 77.62 80 VAL A C 1
ATOM 649 O O . VAL A 1 80 ? -9.418 -2.185 24.377 1.00 77.62 80 VAL A O 1
ATOM 652 N N . ARG A 1 81 ? -9.602 -0.636 22.773 1.00 62.75 81 ARG A N 1
ATOM 653 C CA . ARG A 1 81 ? -8.677 0.342 23.385 1.00 62.75 81 ARG A CA 1
ATOM 654 C C . ARG A 1 81 ? -9.327 1.270 24.428 1.00 62.75 81 ARG A C 1
ATOM 656 O O . ARG A 1 81 ? -8.670 2.215 24.859 1.00 62.75 81 ARG A O 1
ATOM 663 N N . LYS A 1 82 ? -10.598 1.052 24.776 1.00 53.94 82 LYS A N 1
ATOM 664 C CA . LYS A 1 82 ? -11.251 1.711 25.919 1.00 53.94 82 LYS A CA 1
ATOM 665 C C . LYS A 1 82 ? -10.917 0.967 27.201 1.00 53.94 82 LYS A C 1
ATOM 667 O O . LYS A 1 82 ? -10.726 1.667 28.214 1.00 53.94 82 LYS A O 1
#

pLDDT: mean 84.2, std 13.23, range [38.81, 97.06]